Protein AF-A0A6A6V652-F1 (afdb_monomer)

InterPro domains:
  IPR001878 Zinc finger, CCHC-type [PS50158] (105-119)
  IPR036875 Zinc finger, CCHC-type superfamily [SSF57756] (96-118)

Structure (mmCIF, N/CA/C/O backbone):
data_AF-A0A6A6V652-F1
#
_entry.id   AF-A0A6A6V652-F1
#
loop_
_atom_site.group_PDB
_atom_site.id
_atom_site.type_symbol
_atom_site.label_atom_id
_atom_site.label_alt_id
_atom_site.label_comp_id
_atom_site.label_asym_id
_atom_site.label_entity_id
_atom_site.label_seq_id
_atom_site.pdbx_PDB_ins_code
_atom_site.Cartn_x
_atom_site.Cartn_y
_atom_site.Cartn_z
_atom_site.occupancy
_atom_site.B_iso_or_equiv
_atom_site.auth_seq_id
_atom_site.auth_comp_id
_atom_site.auth_asym_id
_atom_site.auth_atom_id
_atom_site.pdbx_PDB_model_num
ATOM 1 N N . THR A 1 1 ? 14.361 -13.618 -32.202 1.00 55.81 1 THR A N 1
ATOM 2 C CA . THR A 1 1 ? 14.484 -12.220 -31.719 1.00 55.81 1 THR A CA 1
ATOM 3 C C . THR A 1 1 ? 14.375 -11.252 -32.881 1.00 55.81 1 THR A C 1
AT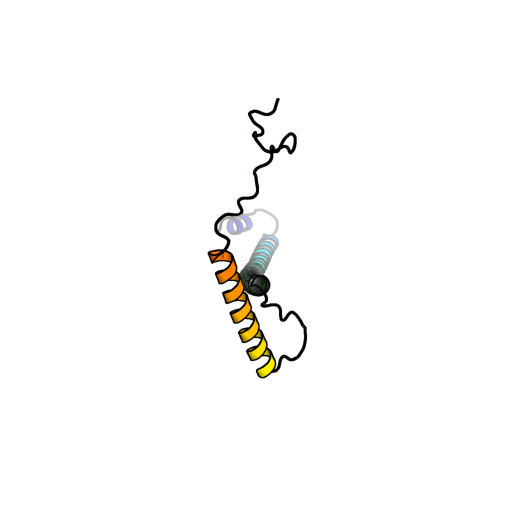OM 5 O O . THR A 1 1 ? 15.372 -10.917 -33.502 1.00 55.81 1 THR A O 1
ATOM 8 N N . LEU A 1 2 ? 13.164 -10.783 -33.185 1.00 71.94 2 LEU A N 1
ATOM 9 C CA . LEU A 1 2 ? 12.882 -10.045 -34.425 1.00 71.94 2 LEU A CA 1
ATOM 10 C C . LEU A 1 2 ? 13.577 -8.674 -34.527 1.00 71.94 2 LEU A C 1
ATOM 12 O O . LEU A 1 2 ? 13.795 -8.196 -35.635 1.00 71.94 2 LEU A O 1
ATOM 16 N N . LEU A 1 3 ? 13.940 -8.050 -33.401 1.00 74.19 3 LEU A N 1
ATOM 17 C CA . LEU A 1 3 ? 14.527 -6.706 -33.385 1.00 74.19 3 LEU A CA 1
ATOM 18 C C . LEU A 1 3 ? 16.030 -6.709 -33.710 1.00 74.19 3 LEU A C 1
ATOM 20 O O . LEU A 1 3 ? 16.471 -5.977 -34.589 1.00 74.19 3 LEU A O 1
ATOM 24 N N . ARG A 1 4 ? 16.812 -7.576 -33.048 1.00 70.88 4 ARG A N 1
ATOM 25 C CA . ARG A 1 4 ? 18.273 -7.675 -33.245 1.00 70.88 4 ARG A CA 1
ATOM 26 C C . ARG A 1 4 ? 18.632 -8.079 -34.677 1.00 70.88 4 ARG A C 1
ATOM 28 O O . ARG A 1 4 ? 19.550 -7.510 -35.260 1.00 70.88 4 ARG A O 1
ATOM 35 N N . ASP A 1 5 ? 17.867 -8.999 -35.261 1.00 75.00 5 ASP A N 1
ATOM 36 C CA . ASP A 1 5 ? 18.076 -9.442 -36.643 1.00 75.00 5 ASP A CA 1
ATOM 37 C C . ASP A 1 5 ? 17.710 -8.349 -37.657 1.00 75.00 5 ASP A C 1
ATOM 39 O O . ASP A 1 5 ? 18.343 -8.237 -38.703 1.00 75.00 5 ASP A O 1
ATOM 43 N N . ARG A 1 6 ? 16.720 -7.504 -37.338 1.00 73.50 6 ARG A N 1
ATOM 44 C CA . ARG A 1 6 ? 16.298 -6.372 -38.174 1.00 73.50 6 ARG A CA 1
ATOM 45 C C . ARG A 1 6 ? 17.297 -5.212 -38.109 1.00 73.50 6 ARG A C 1
ATOM 47 O O . ARG A 1 6 ? 17.578 -4.614 -39.138 1.00 73.50 6 ARG A O 1
ATOM 54 N N . ILE A 1 7 ? 17.894 -4.973 -36.938 1.00 73.38 7 ILE A N 1
ATOM 55 C CA . ILE A 1 7 ? 18.989 -4.009 -36.744 1.00 73.38 7 ILE A CA 1
ATOM 56 C C . ILE A 1 7 ? 20.239 -4.449 -37.519 1.00 73.38 7 ILE A C 1
ATOM 58 O O . ILE A 1 7 ? 20.846 -3.642 -38.211 1.00 73.38 7 ILE A O 1
ATOM 62 N N . ARG A 1 8 ? 20.595 -5.740 -37.478 1.00 72.00 8 ARG A N 1
ATOM 63 C CA . ARG A 1 8 ? 21.762 -6.273 -38.206 1.00 72.00 8 ARG A CA 1
ATOM 64 C C . ARG A 1 8 ? 21.608 -6.216 -39.730 1.00 72.00 8 ARG A C 1
ATOM 66 O O . ARG A 1 8 ? 22.601 -6.079 -40.430 1.00 72.00 8 ARG A O 1
ATOM 73 N N . LYS A 1 9 ? 20.378 -6.340 -40.237 1.00 76.50 9 LYS A N 1
ATOM 74 C CA . LYS A 1 9 ? 20.055 -6.277 -41.674 1.00 76.50 9 LYS A CA 1
ATOM 75 C C . LYS A 1 9 ? 19.835 -4.848 -42.189 1.00 76.50 9 LYS A C 1
ATOM 77 O O . LYS A 1 9 ? 19.518 -4.683 -43.366 1.00 76.50 9 LYS A O 1
ATOM 82 N N . HIS A 1 10 ? 19.964 -3.829 -41.338 1.00 73.88 10 HIS A N 1
ATOM 83 C CA . HIS A 1 10 ? 19.838 -2.438 -41.758 1.00 73.88 10 HIS A CA 1
ATOM 84 C C . HIS A 1 10 ? 20.980 -2.075 -42.719 1.00 73.88 10 HIS A C 1
ATOM 86 O O . HIS A 1 10 ? 22.153 -2.159 -42.374 1.00 73.88 10 HIS A O 1
ATOM 92 N N . GLN A 1 11 ? 20.620 -1.645 -43.926 1.00 69.12 11 GLN A N 1
ATOM 93 C CA . GLN A 1 11 ? 21.537 -1.060 -44.907 1.00 69.12 11 GLN A CA 1
ATOM 94 C C . GLN A 1 11 ? 21.649 0.447 -44.601 1.00 69.12 11 GLN A C 1
ATOM 96 O O . GLN A 1 11 ? 20.667 1.168 -44.768 1.00 69.12 11 GLN A O 1
ATOM 101 N N . GLY A 1 12 ? 22.765 0.900 -44.020 1.00 69.62 12 GLY A N 1
ATOM 102 C CA . GLY A 1 12 ? 22.944 2.252 -43.465 1.00 69.62 12 GLY A CA 1
ATOM 103 C C . GLY A 1 12 ? 24.125 2.325 -42.487 1.00 69.62 12 GLY A C 1
ATOM 104 O O . GLY A 1 12 ? 24.946 1.410 -42.465 1.00 69.62 12 GLY A O 1
ATOM 105 N N . SER A 1 13 ? 24.232 3.398 -41.692 1.00 66.44 13 SER A N 1
ATOM 106 C CA . SER A 1 13 ? 25.280 3.562 -40.665 1.00 66.44 13 SER A CA 1
ATOM 107 C C . SER A 1 13 ? 25.403 2.343 -39.734 1.00 66.44 13 SER A C 1
ATOM 109 O O . SER A 1 13 ? 24.467 1.559 -39.584 1.00 66.44 13 SER A O 1
ATOM 111 N N . SER A 1 14 ? 26.583 2.170 -39.117 1.00 68.00 14 SER A N 1
ATOM 112 C CA . SER A 1 14 ? 26.894 0.992 -38.291 1.00 68.00 14 SER A CA 1
ATOM 113 C C . SER A 1 14 ? 25.782 0.703 -37.265 1.00 68.00 14 SER A C 1
ATOM 115 O O . SER A 1 14 ? 25.423 1.603 -36.508 1.00 68.00 14 SER A O 1
ATOM 117 N N . PRO A 1 15 ? 25.257 -0.535 -37.178 1.00 69.31 15 PRO A N 1
ATOM 118 C CA . PRO A 1 15 ? 24.161 -0.894 -36.271 1.00 69.31 15 PRO A CA 1
ATOM 119 C C . PRO A 1 15 ? 24.552 -0.912 -34.782 1.00 69.31 15 PRO A C 1
ATOM 121 O O . PRO A 1 15 ? 23.692 -1.084 -33.915 1.00 69.31 15 PRO A O 1
ATOM 124 N N . SER A 1 16 ? 25.840 -0.747 -34.472 1.00 72.50 16 SER A N 1
ATOM 125 C CA . SER A 1 16 ? 26.402 -0.856 -33.120 1.00 72.50 16 SER A CA 1
ATOM 126 C C . SER A 1 16 ? 25.735 0.054 -32.070 1.00 72.50 16 SER A C 1
ATOM 128 O O . SER A 1 16 ? 25.391 -0.461 -31.004 1.00 72.50 16 SER A O 1
ATOM 130 N N . PRO A 1 17 ? 25.456 1.348 -32.345 1.00 80.00 17 PRO A N 1
ATOM 131 C CA . PRO A 1 17 ? 24.838 2.248 -31.367 1.00 80.00 17 PRO A CA 1
ATOM 132 C C . PRO A 1 17 ? 23.425 1.812 -30.958 1.00 80.00 17 PRO A C 1
ATOM 134 O O . PRO A 1 17 ? 23.052 1.898 -29.792 1.00 80.00 17 PRO A O 1
ATOM 137 N N . ILE A 1 18 ? 22.636 1.275 -31.896 1.00 78.19 18 ILE A N 1
ATOM 138 C CA . ILE A 1 18 ? 21.264 0.825 -31.617 1.00 78.19 18 ILE A CA 1
ATOM 139 C C . ILE A 1 18 ? 21.281 -0.446 -30.759 1.00 78.19 18 ILE A C 1
ATOM 141 O O . ILE A 1 18 ? 20.473 -0.594 -29.843 1.00 78.19 18 ILE A O 1
ATOM 145 N N . ILE A 1 19 ? 22.207 -1.369 -31.034 1.00 81.81 19 ILE A N 1
ATOM 146 C CA . ILE A 1 19 ? 22.361 -2.596 -30.239 1.00 81.81 19 ILE A CA 1
ATOM 147 C C . ILE A 1 19 ? 22.746 -2.252 -28.799 1.00 81.81 19 ILE A C 1
ATOM 149 O O . ILE A 1 19 ? 22.183 -2.828 -27.868 1.00 81.81 19 ILE A O 1
ATOM 153 N N . GLU A 1 20 ? 23.661 -1.301 -28.618 1.00 86.31 20 GLU A N 1
ATOM 154 C CA . GLU A 1 20 ? 24.073 -0.839 -27.296 1.00 86.31 20 GLU A CA 1
ATOM 155 C C . GLU A 1 20 ? 22.906 -0.214 -26.525 1.00 86.31 20 GLU A C 1
ATOM 157 O O . GLU A 1 20 ? 22.670 -0.587 -25.376 1.00 86.31 20 GLU A O 1
ATOM 162 N N . MET A 1 21 ? 22.109 0.647 -27.165 1.00 87.44 21 MET A N 1
ATOM 163 C CA . MET A 1 21 ? 20.913 1.221 -26.541 1.00 87.44 21 MET A CA 1
ATOM 164 C C . MET A 1 21 ? 19.908 0.148 -26.106 1.00 87.44 21 MET A C 1
ATOM 166 O O . MET A 1 21 ? 19.381 0.205 -24.997 1.00 87.44 21 MET A O 1
ATOM 170 N N . VAL A 1 22 ? 19.654 -0.864 -26.943 1.00 87.44 22 VAL A N 1
ATOM 171 C CA . VAL A 1 22 ? 18.758 -1.982 -26.589 1.00 87.44 22 VAL A CA 1
ATOM 172 C C . VAL A 1 22 ? 19.303 -2.771 -25.397 1.00 87.44 22 VAL A C 1
ATOM 174 O O . VAL A 1 22 ? 18.540 -3.210 -24.537 1.00 87.44 22 VAL A O 1
ATOM 177 N N . GLU A 1 23 ? 20.618 -2.946 -25.321 1.00 89.00 23 GLU A N 1
ATOM 178 C CA . GLU A 1 23 ? 21.267 -3.649 -24.219 1.00 89.00 23 GLU A CA 1
ATOM 179 C C . GLU A 1 23 ? 21.236 -2.841 -22.913 1.00 89.00 23 GLU A C 1
ATOM 181 O O . GLU A 1 23 ? 20.986 -3.399 -21.843 1.00 89.00 23 GLU A O 1
ATOM 186 N N . GLN A 1 24 ? 21.423 -1.523 -22.990 1.00 91.81 24 GLN A N 1
ATOM 187 C CA . GLN A 1 24 ? 21.248 -0.612 -21.858 1.00 91.81 24 GLN A CA 1
ATOM 188 C C . GLN A 1 24 ? 19.799 -0.622 -21.357 1.00 91.81 24 GLN A C 1
ATOM 190 O O . GLN A 1 24 ? 19.574 -0.716 -20.151 1.00 91.81 24 GLN A O 1
ATOM 195 N N . LEU A 1 25 ? 18.819 -0.617 -22.268 1.00 94.38 25 LEU A N 1
ATOM 196 C CA . LEU A 1 25 ? 17.404 -0.755 -21.920 1.00 94.38 25 LEU A CA 1
ATOM 197 C C . LEU A 1 25 ? 17.126 -2.082 -21.215 1.00 94.38 25 LEU A C 1
ATOM 199 O O . LEU A 1 25 ? 16.476 -2.073 -20.175 1.00 94.38 25 LEU A O 1
ATOM 203 N N . ARG A 1 26 ? 17.664 -3.202 -21.717 1.00 95.06 26 ARG A N 1
ATOM 204 C CA . ARG A 1 26 ? 17.535 -4.516 -21.064 1.00 95.06 26 ARG A CA 1
ATOM 205 C C . ARG A 1 26 ? 18.029 -4.462 -19.616 1.00 95.06 26 ARG A C 1
ATOM 207 O O . ARG A 1 26 ? 17.292 -4.830 -18.703 1.00 95.06 26 ARG A O 1
ATOM 214 N N . LYS A 1 27 ? 19.239 -3.943 -19.395 1.00 96.31 27 LYS A N 1
ATOM 215 C CA . LYS A 1 27 ? 19.821 -3.799 -18.049 1.00 96.31 27 LYS A CA 1
ATOM 216 C C . LYS A 1 27 ? 18.977 -2.888 -17.155 1.00 96.31 27 LYS A C 1
ATOM 218 O O . LYS A 1 27 ? 18.715 -3.229 -16.005 1.00 96.31 27 LYS A O 1
ATOM 223 N N . GLY A 1 28 ? 18.505 -1.761 -17.689 1.00 96.88 28 GLY A N 1
ATOM 224 C CA . GLY A 1 28 ? 17.610 -0.850 -16.976 1.00 96.88 28 GLY A CA 1
ATOM 225 C C . GLY A 1 28 ? 16.307 -1.533 -16.556 1.00 96.88 28 GLY A C 1
ATOM 226 O O . GLY A 1 28 ? 15.902 -1.429 -15.400 1.00 96.88 28 GLY A O 1
ATOM 227 N N . THR A 1 29 ? 15.687 -2.301 -17.456 1.00 97.25 29 THR A N 1
ATOM 228 C CA . THR A 1 29 ? 14.463 -3.052 -17.147 1.00 97.25 29 THR A CA 1
ATOM 229 C C . THR A 1 29 ? 14.682 -4.144 -16.106 1.00 97.25 29 THR A C 1
ATOM 231 O O . THR A 1 29 ? 13.809 -4.345 -15.270 1.00 97.25 29 THR A O 1
ATOM 234 N N . GLU A 1 30 ? 15.840 -4.806 -16.091 1.00 97.19 30 GLU A N 1
ATOM 235 C CA . GLU A 1 30 ? 16.173 -5.809 -15.069 1.00 97.19 30 GLU A CA 1
ATOM 236 C C . GLU A 1 30 ? 16.273 -5.189 -13.674 1.00 97.19 30 GLU A C 1
ATOM 238 O O . GLU A 1 30 ? 15.702 -5.718 -12.719 1.00 97.19 30 GLU A O 1
ATOM 243 N N . ILE A 1 31 ? 16.924 -4.029 -13.561 1.00 97.38 31 ILE A N 1
ATOM 244 C CA . ILE A 1 31 ? 17.026 -3.284 -12.299 1.00 97.38 31 ILE A CA 1
ATOM 245 C C . ILE A 1 31 ? 15.639 -2.840 -11.820 1.00 97.38 31 ILE A C 1
ATOM 247 O O . ILE A 1 31 ? 15.315 -3.000 -10.642 1.00 97.38 31 ILE A O 1
ATOM 251 N N . ILE A 1 32 ? 14.808 -2.316 -12.727 1.00 98.25 32 ILE A N 1
ATOM 252 C CA . ILE A 1 32 ? 13.436 -1.891 -12.411 1.00 98.25 32 ILE A CA 1
ATOM 253 C C . ILE A 1 32 ? 12.582 -3.085 -11.983 1.00 98.25 32 ILE A C 1
ATOM 255 O O . ILE A 1 32 ? 11.815 -2.981 -11.032 1.00 98.25 32 ILE A O 1
ATOM 259 N N . LEU A 1 33 ? 12.710 -4.233 -12.648 1.00 98.19 33 LEU A N 1
ATOM 260 C CA . LEU A 1 33 ? 11.953 -5.422 -12.275 1.00 98.19 33 LEU A CA 1
ATOM 261 C C . LEU A 1 33 ? 12.346 -5.890 -10.871 1.00 98.19 33 LEU A C 1
ATOM 263 O O . LEU A 1 33 ? 11.476 -6.161 -10.046 1.00 98.19 33 LEU A O 1
ATOM 267 N N . HIS A 1 34 ? 13.646 -5.921 -10.569 1.00 97.88 34 HIS A N 1
ATOM 268 C CA . HIS A 1 34 ? 14.121 -6.279 -9.238 1.00 97.88 34 HIS A CA 1
ATOM 269 C C . HIS A 1 34 ? 13.596 -5.309 -8.171 1.00 97.88 34 HIS A C 1
ATOM 271 O O . HIS A 1 34 ? 13.015 -5.747 -7.176 1.00 97.88 34 HIS A O 1
ATOM 277 N N . SER A 1 35 ? 13.704 -3.997 -8.391 1.00 97.81 35 SER A N 1
ATOM 278 C CA . SER A 1 35 ? 13.174 -3.012 -7.443 1.00 97.81 35 SER A CA 1
ATOM 279 C C . SER A 1 35 ? 11.658 -3.142 -7.274 1.00 97.81 35 SER A C 1
ATOM 281 O O . SER A 1 35 ? 11.172 -3.117 -6.144 1.00 97.81 35 SER A O 1
ATOM 283 N N . GLN A 1 36 ? 10.917 -3.398 -8.354 1.00 98.44 36 GLN A N 1
ATOM 284 C CA . GLN A 1 36 ? 9.474 -3.619 -8.308 1.00 98.44 36 GLN A CA 1
ATOM 285 C C . GLN A 1 36 ? 9.107 -4.848 -7.469 1.00 98.44 36 GLN A C 1
ATOM 287 O O . GLN A 1 36 ? 8.158 -4.786 -6.688 1.00 98.44 36 GLN A O 1
ATOM 29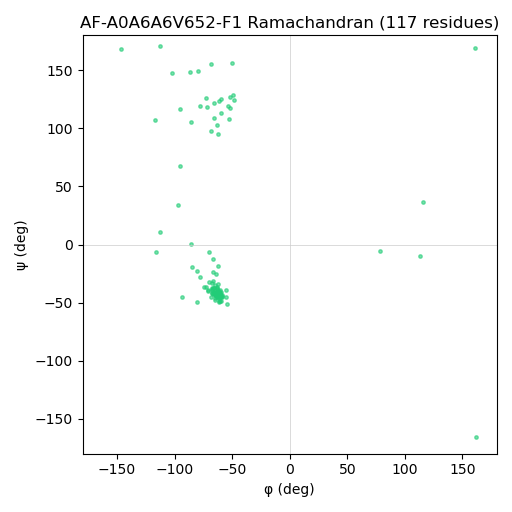2 N N . THR A 1 37 ? 9.864 -5.946 -7.571 1.00 98.12 37 THR A N 1
ATOM 293 C CA . THR A 1 37 ? 9.626 -7.136 -6.733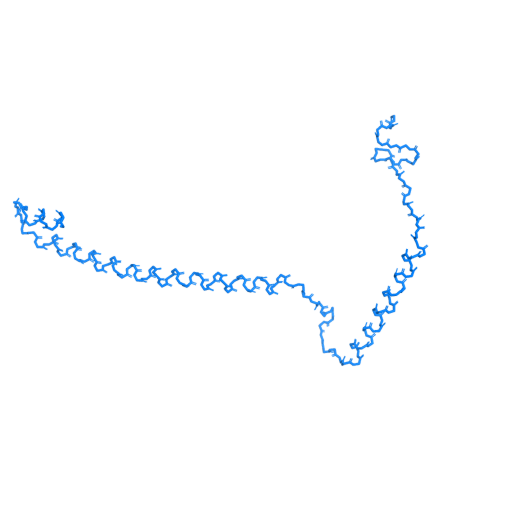 1.00 98.12 37 THR A CA 1
ATOM 294 C C . THR A 1 37 ? 9.841 -6.848 -5.247 1.00 98.12 37 THR A C 1
ATOM 296 O O . THR A 1 37 ? 9.012 -7.233 -4.420 1.00 98.12 37 THR A O 1
ATOM 299 N N . LEU A 1 38 ? 10.900 -6.107 -4.900 1.00 98.50 38 LEU A N 1
ATOM 300 C CA . LEU A 1 38 ? 11.177 -5.706 -3.519 1.00 98.50 38 LEU A CA 1
ATOM 301 C C . LEU A 1 38 ? 10.100 -4.759 -2.977 1.00 98.50 38 LEU A C 1
ATOM 303 O O . LEU A 1 38 ? 9.650 -4.909 -1.839 1.00 98.50 38 LEU A O 1
ATOM 307 N N . LEU A 1 39 ? 9.658 -3.800 -3.793 1.00 98.62 39 LEU A N 1
ATOM 308 C CA . LEU A 1 39 ? 8.589 -2.873 -3.432 1.00 98.62 39 LEU A CA 1
ATOM 309 C C . LEU A 1 39 ? 7.269 -3.610 -3.208 1.00 98.62 39 LEU A C 1
ATOM 311 O O . LEU A 1 39 ? 6.622 -3.370 -2.191 1.00 98.62 39 LEU A O 1
ATOM 315 N N . ALA A 1 40 ? 6.900 -4.543 -4.087 1.00 98.44 40 ALA A N 1
ATOM 316 C 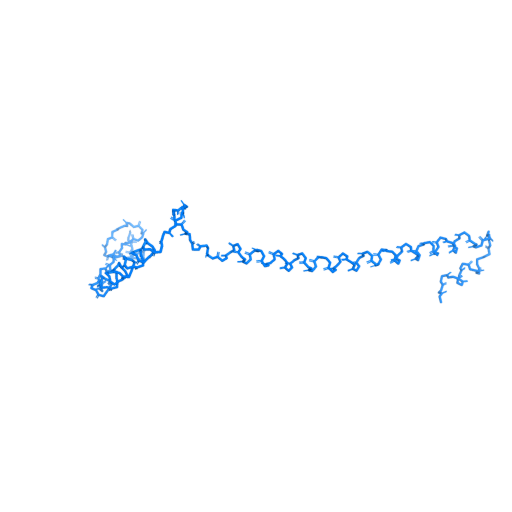CA . ALA A 1 40 ? 5.691 -5.347 -3.930 1.00 98.44 40 ALA A CA 1
ATOM 317 C C . ALA A 1 40 ? 5.705 -6.143 -2.613 1.00 98.44 40 ALA A C 1
ATOM 319 O O . ALA A 1 40 ? 4.732 -6.107 -1.860 1.00 98.44 40 ALA A O 1
ATOM 320 N N . ALA A 1 41 ? 6.828 -6.788 -2.281 1.00 98.31 41 ALA A N 1
ATOM 321 C CA . ALA A 1 41 ? 6.979 -7.498 -1.010 1.00 98.31 41 ALA A CA 1
ATOM 322 C C . ALA A 1 41 ? 6.835 -6.557 0.201 1.00 98.31 41 ALA A C 1
ATOM 324 O O . ALA A 1 41 ? 6.162 -6.888 1.181 1.00 98.31 41 ALA A O 1
ATOM 325 N N . ARG A 1 42 ? 7.420 -5.356 0.125 1.00 98.44 42 ARG A N 1
ATOM 326 C CA . ARG A 1 42 ? 7.336 -4.353 1.194 1.00 98.44 42 ARG A CA 1
ATOM 327 C C . ARG A 1 42 ? 5.924 -3.793 1.361 1.00 98.44 42 ARG A C 1
ATOM 329 O O . ARG A 1 42 ? 5.504 -3.582 2.495 1.00 98.44 42 ARG A O 1
ATOM 336 N N . VAL A 1 43 ? 5.186 -3.582 0.271 1.00 98.69 43 VAL A N 1
ATOM 337 C CA . VAL A 1 43 ? 3.780 -3.146 0.314 1.00 98.69 43 VAL A CA 1
ATOM 338 C C . VAL A 1 43 ? 2.935 -4.168 1.070 1.00 98.69 43 VAL A C 1
ATOM 340 O O . VAL A 1 43 ? 2.267 -3.791 2.029 1.00 98.69 43 VAL A O 1
ATOM 343 N N . VAL A 1 44 ? 3.057 -5.459 0.746 1.00 98.44 44 VAL A N 1
ATOM 344 C CA . VAL A 1 44 ? 2.329 -6.532 1.451 1.00 98.44 44 VAL A CA 1
ATOM 345 C C . VAL A 1 44 ? 2.655 -6.545 2.950 1.00 98.44 44 VAL A C 1
ATOM 347 O O . VAL A 1 44 ? 1.755 -6.635 3.788 1.00 98.44 44 VAL A O 1
ATOM 350 N N . GLN A 1 45 ? 3.933 -6.405 3.319 1.00 98.38 45 GLN A N 1
ATOM 351 C CA . GLN A 1 45 ? 4.339 -6.335 4.729 1.00 98.38 45 GLN A CA 1
ATOM 352 C C . GLN A 1 45 ? 3.766 -5.108 5.454 1.00 98.38 45 GLN A C 1
ATOM 354 O O . GLN A 1 45 ? 3.327 -5.214 6.606 1.00 98.38 45 GLN A O 1
ATOM 359 N N . LEU A 1 46 ? 3.767 -3.944 4.801 1.00 98.62 46 LEU A N 1
ATOM 360 C CA . LEU A 1 46 ? 3.236 -2.703 5.364 1.00 98.62 46 LEU A CA 1
ATOM 361 C C . LEU A 1 46 ? 1.720 -2.767 5.536 1.00 98.62 46 LEU A C 1
ATOM 363 O O . LEU A 1 46 ? 1.215 -2.365 6.581 1.00 98.62 46 LEU A O 1
ATOM 367 N N . GLU A 1 47 ? 0.995 -3.313 4.563 1.00 98.50 47 GLU A N 1
ATOM 368 C CA . GLU A 1 47 ? -0.451 -3.524 4.649 1.00 98.50 47 GLU A CA 1
ATOM 369 C C . GLU A 1 47 ? -0.814 -4.469 5.795 1.00 98.50 47 GLU A C 1
ATOM 371 O O . GLU A 1 47 ? -1.684 -4.145 6.607 1.00 98.50 47 GLU A O 1
ATOM 376 N N . ALA A 1 48 ? -0.103 -5.593 5.931 1.00 98.00 48 ALA A N 1
ATOM 377 C CA . ALA A 1 48 ? -0.303 -6.527 7.036 1.00 98.00 48 ALA A CA 1
ATOM 378 C C . ALA A 1 48 ? -0.047 -5.861 8.400 1.00 98.00 48 ALA A C 1
ATOM 380 O O . ALA A 1 48 ? -0.850 -5.996 9.328 1.00 98.00 48 ALA A O 1
ATOM 381 N N . SER A 1 49 ? 1.032 -5.081 8.507 1.00 97.62 49 SER A N 1
ATOM 382 C CA . SER A 1 49 ? 1.382 -4.346 9.729 1.00 97.62 49 SER A CA 1
ATOM 383 C C . SER A 1 49 ? 0.350 -3.267 10.067 1.00 97.62 49 SER A C 1
ATOM 385 O O . SER A 1 49 ? -0.072 -3.151 11.219 1.00 97.62 49 SER A O 1
ATOM 387 N N . ASN A 1 50 ? -0.118 -2.514 9.068 1.00 98.06 50 ASN A N 1
ATOM 388 C CA . ASN A 1 50 ? -1.156 -1.498 9.233 1.00 98.06 50 ASN A CA 1
ATOM 389 C C . ASN A 1 50 ? -2.494 -2.109 9.631 1.00 98.06 50 ASN A C 1
ATOM 391 O O . ASN A 1 50 ? -3.181 -1.558 10.494 1.00 98.06 50 ASN A O 1
ATOM 395 N N . LYS A 1 51 ? -2.860 -3.254 9.052 1.00 97.56 51 LYS A N 1
ATOM 396 C CA . LYS A 1 51 ? -4.063 -3.990 9.436 1.00 97.56 51 LYS A CA 1
ATOM 397 C C . LYS A 1 51 ? -3.977 -4.429 10.895 1.00 97.56 51 LYS A C 1
ATOM 399 O O . LYS A 1 51 ? -4.875 -4.112 11.670 1.00 97.56 51 LYS A O 1
ATOM 404 N N . ALA A 1 52 ? -2.868 -5.046 11.301 1.00 96.44 52 ALA A N 1
ATOM 405 C CA . ALA A 1 52 ? -2.654 -5.458 12.686 1.00 96.44 52 ALA A CA 1
ATOM 406 C C . ALA A 1 52 ? -2.681 -4.267 13.663 1.00 96.44 52 ALA A C 1
ATOM 408 O O . ALA A 1 52 ? -3.291 -4.346 14.731 1.00 96.44 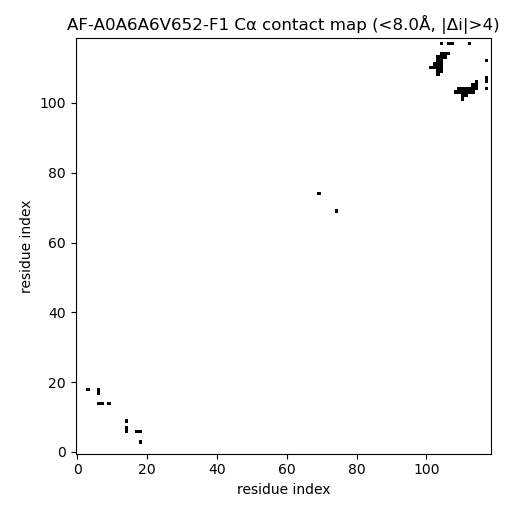52 ALA A O 1
ATOM 409 N N . ALA A 1 53 ? -2.060 -3.139 13.309 1.00 96.06 53 ALA A N 1
ATOM 410 C CA . ALA A 1 53 ? -2.097 -1.919 14.116 1.00 96.06 53 ALA A CA 1
ATOM 411 C C . ALA A 1 53 ? -3.515 -1.329 14.209 1.00 96.06 53 ALA A C 1
ATOM 413 O O . ALA A 1 53 ? -3.955 -0.926 15.288 1.00 96.06 53 ALA A O 1
ATOM 414 N N . SER A 1 54 ? -4.251 -1.328 13.099 1.00 94.56 54 SER A N 1
ATOM 415 C CA . SER A 1 54 ? -5.638 -0.862 13.033 1.00 94.56 54 SER A CA 1
ATOM 416 C C . SER A 1 54 ? -6.562 -1.731 13.878 1.00 94.56 54 SER A C 1
ATOM 418 O O . SER A 1 54 ? -7.351 -1.195 14.649 1.00 94.56 54 SER A O 1
ATOM 420 N N . GLU A 1 55 ? -6.414 -3.056 13.819 1.00 93.62 55 GLU A N 1
ATOM 421 C CA . GLU A 1 55 ? -7.135 -3.998 14.680 1.00 93.62 55 GLU A CA 1
ATOM 422 C C . GLU A 1 55 ? -6.812 -3.772 16.161 1.00 93.62 55 GLU A C 1
ATOM 424 O O . GLU A 1 55 ? -7.710 -3.734 16.999 1.00 93.62 55 GLU A O 1
ATOM 429 N N . ARG A 1 56 ? -5.539 -3.557 16.516 1.00 87.31 56 ARG A N 1
ATOM 430 C CA . ARG A 1 56 ? -5.153 -3.206 17.896 1.00 87.31 56 ARG A CA 1
ATOM 431 C C . ARG A 1 56 ? -5.801 -1.901 18.356 1.00 87.31 56 ARG A C 1
ATOM 433 O O . ARG A 1 56 ? -6.205 -1.803 19.511 1.00 87.31 56 ARG A O 1
ATOM 440 N N . LYS A 1 57 ? -5.904 -0.908 17.470 1.00 86.25 57 LYS A N 1
ATOM 441 C CA . LYS A 1 57 ? -6.533 0.386 17.762 1.00 86.25 57 LYS A CA 1
ATOM 442 C C . LYS A 1 57 ? -8.058 0.286 17.857 1.00 86.25 57 LYS A C 1
ATOM 444 O O . LYS A 1 57 ? -8.641 1.002 18.669 1.00 86.25 57 LYS A O 1
ATOM 449 N N . SER A 1 58 ? -8.689 -0.557 17.038 1.00 83.94 58 SER A N 1
ATOM 450 C CA . SER A 1 58 ? -10.146 -0.737 17.001 1.00 83.94 58 SER A CA 1
ATOM 451 C C . SER A 1 58 ? -10.665 -1.602 18.147 1.00 83.94 58 SER A C 1
ATOM 453 O O . SER A 1 58 ? -11.802 -1.414 18.584 1.00 83.94 58 SER A O 1
ATOM 455 N N . ARG A 1 59 ? -9.840 -2.519 18.673 1.00 82.38 59 ARG A N 1
ATOM 456 C CA . ARG A 1 59 ? -10.158 -3.268 19.893 1.00 82.38 59 ARG A CA 1
ATOM 457 C C . ARG A 1 59 ? -10.542 -2.288 20.995 1.00 82.38 59 ARG A C 1
ATOM 459 O O . ARG A 1 59 ? -9.806 -1.349 21.303 1.00 82.38 59 ARG A O 1
ATOM 466 N N . LYS A 1 60 ? -11.718 -2.522 21.587 1.00 74.75 60 LYS A N 1
ATOM 467 C CA . LYS A 1 60 ? -12.272 -1.702 22.665 1.00 74.75 60 LYS A CA 1
ATOM 468 C C . LYS A 1 60 ? -11.225 -1.591 23.768 1.00 74.75 60 LYS A C 1
ATOM 470 O O . LYS A 1 60 ? -10.963 -2.557 24.481 1.00 74.75 60 LYS A O 1
ATOM 475 N N . LYS A 1 61 ? -10.621 -0.410 23.905 1.00 68.56 61 LYS A N 1
ATOM 476 C CA . LYS A 1 61 ? -9.766 -0.107 25.049 1.00 68.56 61 LYS A CA 1
ATOM 477 C C . LYS A 1 61 ? -10.656 -0.260 26.279 1.00 68.56 61 LYS A C 1
ATOM 479 O O . LYS A 1 61 ? -11.619 0.498 26.418 1.00 68.56 61 LYS A O 1
ATOM 484 N N . ARG A 1 62 ? -10.394 -1.255 27.138 1.00 62.47 62 ARG A N 1
ATOM 485 C CA . ARG A 1 62 ? -10.936 -1.246 28.504 1.00 62.47 62 ARG A CA 1
ATOM 486 C C . ARG A 1 62 ? -10.323 -0.006 29.136 1.0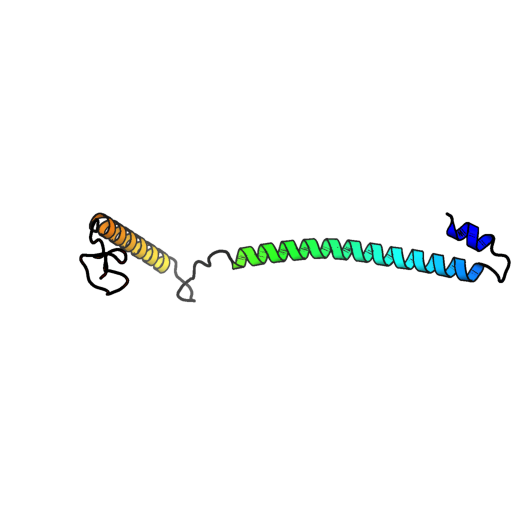0 62.47 62 ARG A C 1
ATOM 488 O O . ARG A 1 62 ? -9.143 0.024 29.459 1.00 62.47 62 ARG A O 1
ATOM 495 N N . ARG A 1 63 ? -11.089 1.080 29.086 1.00 58.16 63 ARG A N 1
ATOM 496 C CA . ARG A 1 63 ? -10.672 2.406 29.510 1.00 58.16 63 ARG A CA 1
ATOM 497 C C . ARG A 1 63 ? -10.460 2.282 31.013 1.00 58.16 63 ARG A C 1
ATOM 499 O O . ARG A 1 63 ? -11.439 2.109 31.732 1.00 58.16 63 ARG A O 1
ATOM 506 N N . ILE A 1 64 ? -9.210 2.319 31.468 1.00 61.41 64 ILE A N 1
ATOM 507 C CA . ILE A 1 64 ? -8.938 2.689 32.854 1.00 61.41 64 ILE A CA 1
ATOM 508 C C . ILE A 1 64 ? -9.449 4.130 32.925 1.00 61.41 64 ILE A C 1
ATOM 510 O O . ILE A 1 64 ? -8.905 5.014 32.263 1.00 61.41 64 ILE A O 1
ATOM 514 N N . GLN A 1 65 ? -10.626 4.325 33.524 1.00 57.88 65 GLN A N 1
ATOM 515 C CA . GLN A 1 65 ? -11.328 5.612 33.470 1.00 57.88 65 GLN A CA 1
ATOM 516 C C . GLN A 1 65 ? -10.524 6.715 34.163 1.00 57.88 65 GLN A C 1
ATOM 518 O O . GLN A 1 65 ? -10.614 7.869 33.751 1.00 57.88 65 GLN A O 1
ATOM 523 N N . ASN A 1 66 ? -9.674 6.320 35.110 1.00 57.34 66 ASN A N 1
ATOM 524 C CA . ASN A 1 66 ? -8.772 7.176 35.853 1.00 57.34 66 ASN A CA 1
ATOM 525 C C . ASN A 1 66 ? -7.346 6.731 35.514 1.00 57.34 66 ASN A C 1
ATOM 527 O O . ASN A 1 66 ? -6.936 5.644 35.902 1.00 57.34 66 ASN A O 1
ATOM 531 N N . GLY A 1 67 ? -6.606 7.509 34.723 1.00 56.25 67 GLY A N 1
ATOM 532 C CA . GLY A 1 67 ? -5.176 7.246 34.557 1.00 56.25 67 GLY A CA 1
ATOM 533 C C . GLY A 1 67 ? -4.486 7.323 35.922 1.00 56.25 67 GLY A C 1
ATOM 534 O O . GLY A 1 67 ? -4.652 8.321 36.617 1.00 56.25 67 GLY A O 1
ATOM 535 N N . GLY A 1 68 ? -3.769 6.265 36.301 1.00 67.81 68 GLY A N 1
ATOM 536 C CA . GLY A 1 68 ? -3.110 6.101 37.598 1.00 67.81 68 GLY A CA 1
ATOM 537 C C . GLY A 1 68 ? -2.785 4.628 37.864 1.00 67.81 68 GLY A C 1
ATOM 538 O O . GLY A 1 68 ? -3.248 3.750 37.128 1.00 67.81 68 GLY A O 1
ATOM 539 N N . ASP A 1 69 ? -1.991 4.367 38.897 1.00 68.50 69 ASP A N 1
ATOM 540 C CA . ASP A 1 69 ? -1.703 3.011 39.359 1.00 68.50 69 ASP A CA 1
ATOM 541 C C . ASP A 1 69 ? -2.904 2.522 40.176 1.00 68.50 69 ASP A C 1
ATOM 543 O O . ASP A 1 69 ? -3.279 3.148 41.162 1.00 68.50 69 ASP A O 1
ATOM 547 N N . LEU A 1 70 ? -3.544 1.436 39.738 1.00 76.75 70 LEU A N 1
ATOM 548 C CA . LEU A 1 70 ? -4.636 0.800 40.474 1.00 76.75 70 LEU A CA 1
ATOM 549 C C . LEU A 1 70 ? -4.044 -0.339 41.301 1.00 76.75 70 LEU A C 1
ATOM 551 O O . LEU A 1 70 ? -3.497 -1.293 40.735 1.00 76.75 70 LEU A O 1
ATOM 555 N N . SER A 1 71 ? -4.133 -0.253 42.625 1.00 80.06 71 SER A N 1
ATOM 556 C CA . SER A 1 71 ? -3.695 -1.344 43.491 1.00 80.06 71 SER A CA 1
ATOM 557 C C . SER A 1 71 ? -4.615 -2.561 43.333 1.00 80.06 71 SER A C 1
ATOM 559 O O . SER A 1 71 ? -5.781 -2.454 42.945 1.00 80.06 71 SER A O 1
ATOM 561 N N . LYS A 1 72 ? -4.095 -3.757 43.639 1.00 80.00 72 LYS A N 1
ATOM 562 C CA . LYS A 1 72 ? -4.863 -5.010 43.541 1.00 80.00 72 LYS A CA 1
ATOM 563 C C . LYS A 1 72 ? -6.157 -4.956 44.367 1.00 80.00 72 LYS A C 1
ATOM 565 O O . LYS A 1 72 ? -7.186 -5.432 43.904 1.00 80.00 72 LYS A O 1
ATOM 570 N N . GLN A 1 73 ? -6.097 -4.348 45.549 1.00 80.31 73 GLN A N 1
ATOM 571 C CA . GLN A 1 73 ? -7.235 -4.237 46.456 1.00 80.31 73 GLN A CA 1
ATOM 572 C C . GLN A 1 73 ? -8.321 -3.304 45.899 1.00 80.31 73 GLN A C 1
ATOM 574 O O . GLN A 1 73 ? -9.484 -3.687 45.842 1.00 80.31 73 GLN A O 1
ATOM 579 N N . GLU A 1 74 ? -7.941 -2.133 45.378 1.00 80.44 74 GLU A N 1
ATOM 580 C CA . GLU A 1 74 ? -8.883 -1.211 44.722 1.00 80.44 74 GLU A CA 1
ATOM 581 C C . GLU A 1 74 ? -9.530 -1.843 43.477 1.00 80.44 74 GLU A C 1
ATOM 583 O O . GLU A 1 74 ? -10.697 -1.594 43.174 1.00 80.44 74 GLU A O 1
ATOM 588 N N . ALA A 1 75 ? -8.791 -2.689 42.751 1.00 81.25 75 ALA A N 1
ATOM 589 C CA . ALA A 1 75 ? -9.333 -3.433 41.619 1.00 81.25 75 ALA A CA 1
ATOM 590 C C . ALA A 1 75 ? -10.379 -4.476 42.050 1.00 81.25 75 ALA A C 1
ATOM 592 O O . ALA A 1 75 ? -11.411 -4.606 41.391 1.00 81.25 75 ALA A O 1
ATOM 593 N N . GLU A 1 76 ? -10.128 -5.204 43.140 1.00 85.44 76 GLU A N 1
ATOM 594 C CA . GLU A 1 76 ? -11.067 -6.181 43.706 1.00 85.44 76 GLU A CA 1
ATOM 595 C C . GLU A 1 76 ? -12.343 -5.499 44.228 1.00 85.44 76 GLU A C 1
ATOM 597 O O . GLU A 1 76 ? -13.448 -5.965 43.944 1.00 85.44 76 GLU A O 1
ATOM 602 N N . GLU A 1 77 ? -12.218 -4.348 44.892 1.00 86.06 77 GLU A N 1
ATOM 603 C CA . GLU A 1 77 ? -13.358 -3.552 45.364 1.00 86.06 77 GLU A CA 1
ATOM 604 C C . GLU A 1 77 ? -14.225 -3.025 44.210 1.00 86.06 77 GLU A C 1
ATOM 606 O O . GLU A 1 77 ? -15.454 -3.095 44.274 1.00 86.06 77 GLU A O 1
ATOM 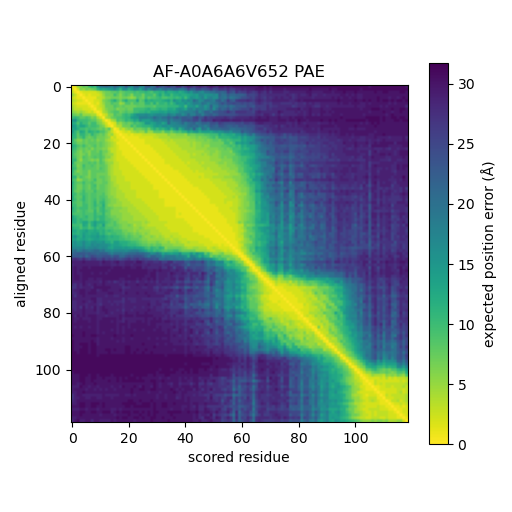611 N N . LEU A 1 78 ? -13.611 -2.551 43.121 1.00 84.38 78 LEU A N 1
ATOM 612 C CA . LEU A 1 78 ? -14.336 -2.117 41.920 1.00 84.38 78 LEU A CA 1
ATOM 613 C C . LEU A 1 78 ? -15.103 -3.262 41.250 1.00 84.38 78 LEU A C 1
ATOM 615 O O . LEU A 1 78 ? -16.205 -3.046 40.745 1.00 84.38 78 LEU A O 1
ATOM 619 N N . ILE A 1 79 ? -14.534 -4.471 41.225 1.00 84.56 79 ILE A N 1
ATOM 620 C CA . ILE A 1 79 ? -15.219 -5.657 40.691 1.00 84.56 79 ILE A CA 1
ATOM 621 C C . ILE A 1 79 ? -16.438 -5.981 41.559 1.00 84.56 79 ILE A C 1
ATOM 623 O O . ILE A 1 79 ? -17.537 -6.108 41.024 1.00 84.56 79 ILE A O 1
ATOM 627 N N . ALA A 1 80 ? -16.275 -6.003 42.885 1.00 86.25 80 ALA A N 1
ATOM 628 C CA . ALA A 1 80 ? -17.375 -6.261 43.812 1.00 86.25 80 ALA A CA 1
ATOM 629 C C . ALA A 1 80 ? -18.515 -5.233 43.676 1.00 86.25 80 ALA A C 1
ATOM 631 O O . ALA A 1 80 ? -19.688 -5.602 43.675 1.00 86.25 80 ALA A O 1
ATOM 632 N N . GLN A 1 81 ? -18.193 -3.946 43.503 1.00 81.12 81 GLN A N 1
ATOM 633 C CA . GLN A 1 81 ? -19.196 -2.900 43.267 1.00 81.12 81 GLN A CA 1
ATOM 634 C C . GLN A 1 81 ? -19.957 -3.109 41.951 1.00 81.12 81 GLN A C 1
ATOM 636 O O . GLN A 1 81 ? -21.180 -2.971 41.920 1.00 8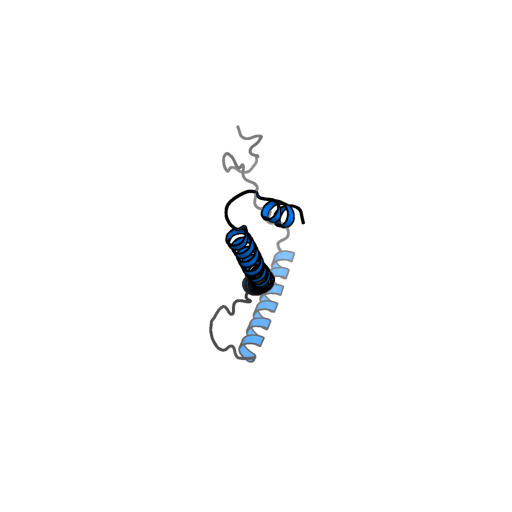1.12 81 GLN A O 1
ATOM 641 N N . LEU A 1 82 ? -19.257 -3.463 40.868 1.00 79.19 82 LEU A N 1
ATOM 642 C CA . LEU A 1 82 ? -19.879 -3.713 39.565 1.00 79.19 82 LEU A CA 1
ATOM 643 C C . LEU A 1 82 ? -20.795 -4.939 39.575 1.00 79.19 82 LEU A C 1
ATOM 645 O O . LEU A 1 82 ? -21.847 -4.900 38.935 1.00 79.19 82 LEU A O 1
ATOM 649 N N . ASP A 1 83 ? -20.422 -5.997 40.292 1.00 78.12 83 ASP A N 1
ATOM 650 C CA . ASP A 1 83 ? -21.245 -7.200 40.426 1.00 78.12 83 ASP A CA 1
ATOM 651 C C . ASP A 1 83 ? -22.544 -6.880 41.182 1.00 78.12 83 ASP A C 1
ATOM 653 O O . ASP A 1 83 ? -23.635 -7.172 40.689 1.00 78.12 83 ASP A O 1
ATOM 657 N N . VAL A 1 84 ? -22.453 -6.146 42.296 1.00 76.50 84 VAL A N 1
ATOM 658 C CA . VAL A 1 84 ? -23.623 -5.692 43.071 1.00 76.50 84 VAL A CA 1
ATOM 659 C C . VAL A 1 84 ? -24.529 -4.764 42.248 1.00 76.50 84 VAL A C 1
ATOM 661 O O . VAL A 1 84 ? -25.755 -4.896 42.276 1.00 76.50 84 VAL A O 1
ATOM 664 N N . GLU A 1 85 ? -23.964 -3.830 41.476 1.00 72.81 85 GLU A N 1
ATOM 665 C CA . GLU A 1 85 ? -24.741 -2.970 40.572 1.00 72.81 85 GLU A CA 1
ATOM 666 C C . GLU A 1 85 ? -25.391 -3.751 39.419 1.00 72.81 85 GLU A C 1
ATOM 668 O O . GLU A 1 85 ? -26.515 -3.434 39.007 1.00 72.81 85 GLU A O 1
ATOM 673 N N . GLY A 1 86 ? -24.698 -4.761 38.888 1.00 70.12 86 GLY A N 1
ATOM 674 C CA . GLY A 1 86 ? -25.201 -5.674 37.865 1.00 70.12 86 GLY A CA 1
ATOM 675 C C . GLY A 1 86 ? -26.414 -6.453 38.360 1.00 70.12 86 GLY A C 1
ATOM 676 O O . GLY A 1 86 ? -27.464 -6.431 37.713 1.00 70.12 86 GLY A O 1
ATOM 677 N N . GLU A 1 87 ? -26.314 -7.035 39.552 1.00 69.88 87 GLU A N 1
ATOM 678 C CA . GLU A 1 87 ? -27.405 -7.744 40.221 1.00 69.88 87 GLU A CA 1
ATOM 679 C C . GLU A 1 87 ? -28.581 -6.81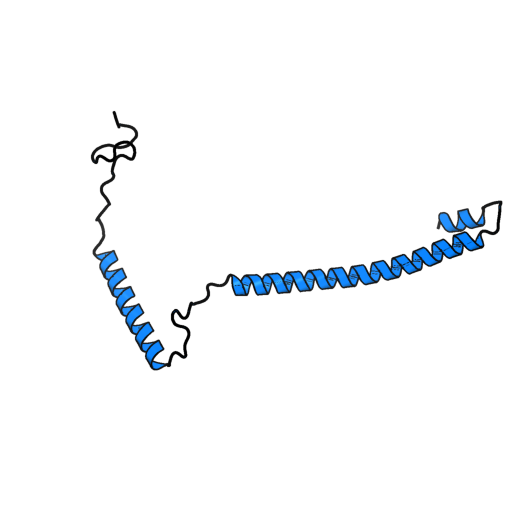5 40.548 1.00 69.88 87 GLU A C 1
ATOM 681 O O . GLU A 1 87 ? -29.740 -7.174 40.318 1.00 69.88 87 GLU A O 1
ATOM 686 N N . MET A 1 88 ? -28.321 -5.584 41.005 1.00 62.78 88 MET A N 1
ATOM 687 C CA . MET A 1 88 ? -29.369 -4.580 41.230 1.00 62.78 88 MET A CA 1
ATOM 688 C C . MET A 1 88 ? -30.075 -4.180 39.930 1.00 62.78 88 MET A C 1
ATOM 690 O O . MET A 1 88 ? -31.300 -4.028 39.910 1.00 62.78 88 MET A O 1
ATOM 694 N N . ARG A 1 89 ? -29.336 -4.018 38.825 1.00 62.94 89 ARG A N 1
ATOM 695 C CA . ARG A 1 89 ? -29.913 -3.733 37.502 1.00 62.94 89 ARG A CA 1
ATOM 696 C C . ARG A 1 89 ? -30.742 -4.891 36.981 1.00 62.94 89 ARG A C 1
ATOM 698 O O . ARG A 1 89 ? -31.820 -4.650 36.440 1.00 62.94 89 ARG A O 1
ATOM 705 N N . GLU A 1 90 ? -30.274 -6.119 37.148 1.00 62.22 90 GLU A N 1
ATOM 706 C CA . GLU A 1 90 ? -31.002 -7.308 36.722 1.00 62.22 90 GLU A CA 1
ATOM 707 C C . GLU A 1 90 ? -32.271 -7.512 37.561 1.00 62.22 90 GLU A C 1
ATOM 709 O O . GLU A 1 90 ? -33.351 -7.735 37.015 1.00 62.22 90 GLU A O 1
ATOM 714 N N . SER A 1 91 ? -32.186 -7.295 38.873 1.00 60.44 91 SER A N 1
ATOM 715 C CA . SER A 1 91 ? -33.332 -7.301 39.790 1.00 60.44 91 SER A CA 1
ATOM 716 C C . SER A 1 91 ? -34.352 -6.216 39.436 1.00 60.44 91 SER A C 1
ATOM 718 O O . SER A 1 91 ? -35.563 -6.463 39.414 1.00 60.44 91 SER A O 1
ATOM 720 N N . ARG A 1 92 ? -33.880 -5.015 39.079 1.00 59.59 92 ARG A N 1
ATOM 721 C CA . ARG A 1 92 ? -34.728 -3.910 38.615 1.00 59.59 92 ARG A CA 1
ATOM 722 C C . ARG A 1 92 ? -35.364 -4.202 37.258 1.00 59.59 92 ARG A C 1
ATOM 724 O O . ARG A 1 92 ? -36.522 -3.860 37.064 1.00 59.59 92 ARG A O 1
ATOM 731 N N . ALA A 1 93 ? -34.654 -4.860 36.344 1.00 58.28 93 ALA A N 1
ATOM 732 C CA . ALA A 1 93 ? -35.186 -5.279 35.048 1.00 58.28 93 ALA A CA 1
ATOM 733 C C . ALA A 1 93 ? -36.261 -6.370 35.189 1.00 58.28 93 ALA A C 1
ATOM 735 O O . ALA A 1 93 ? -37.287 -6.306 34.511 1.00 58.28 93 ALA A O 1
ATOM 736 N N . ARG A 1 94 ? -36.067 -7.323 36.113 1.00 58.44 94 ARG A N 1
ATOM 737 C CA . ARG A 1 94 ? -37.046 -8.373 36.449 1.00 58.44 94 ARG A CA 1
ATOM 738 C C . ARG A 1 94 ? -38.299 -7.809 37.130 1.00 58.44 94 ARG A C 1
ATOM 740 O O . ARG A 1 94 ? -39.391 -8.312 36.894 1.00 58.44 94 ARG A O 1
ATOM 747 N N . THR A 1 95 ? -38.168 -6.741 37.920 1.00 56.84 95 THR A N 1
ATOM 748 C CA . THR A 1 95 ? -39.311 -6.031 38.533 1.00 56.84 95 THR A CA 1
ATOM 749 C C . THR A 1 95 ? -39.951 -4.985 37.613 1.00 56.84 95 THR A C 1
ATOM 751 O O . THR A 1 95 ? -41.108 -4.626 37.812 1.00 56.84 95 THR A O 1
ATOM 754 N N . SER A 1 96 ? -39.255 -4.513 36.572 1.00 54.31 96 SER A N 1
ATOM 755 C CA . SER A 1 96 ? -39.759 -3.518 35.616 1.00 54.31 96 SER A CA 1
ATOM 756 C C . SER A 1 96 ? -40.319 -4.122 34.325 1.00 54.31 96 SER A C 1
ATOM 758 O O . SER A 1 96 ? -40.209 -3.509 33.257 1.00 54.31 96 SER A O 1
ATOM 760 N N . VAL A 1 97 ? -40.941 -5.300 34.385 1.00 54.12 97 VAL A N 1
ATOM 761 C CA . VAL A 1 97 ? -41.812 -5.752 33.295 1.00 54.12 97 VAL A CA 1
ATOM 762 C C . VAL A 1 97 ? -43.041 -4.839 33.288 1.00 54.12 97 VAL A C 1
ATOM 764 O O . VAL A 1 97 ? -43.969 -5.017 34.067 1.00 54.12 97 VAL A O 1
ATOM 767 N N . GLY A 1 98 ? -43.042 -3.824 32.419 1.00 55.56 98 GLY A N 1
ATOM 768 C CA . GLY A 1 98 ? -44.297 -3.204 31.984 1.00 55.56 98 GLY A CA 1
ATOM 769 C C . GLY A 1 98 ? -44.558 -1.741 32.342 1.00 55.56 98 GLY A C 1
ATOM 770 O O . GLY A 1 98 ? -45.717 -1.373 32.496 1.00 55.56 98 GLY A O 1
ATOM 771 N N . LYS A 1 99 ? -43.559 -0.848 32.356 1.00 56.25 99 LYS A N 1
ATOM 772 C CA . LYS A 1 99 ? -43.855 0.578 32.090 1.00 56.25 99 LYS A CA 1
ATOM 773 C C . LYS A 1 99 ? -43.610 0.882 30.615 1.00 56.25 99 LYS A C 1
ATOM 775 O O . LYS A 1 99 ? -42.674 1.590 30.249 1.00 56.25 99 LYS A O 1
ATOM 780 N N . GLN A 1 100 ? -44.452 0.298 29.756 1.00 60.75 100 GLN A N 1
ATOM 781 C CA . GLN A 1 100 ? -44.560 0.725 28.362 1.00 60.75 100 GLN A CA 1
ATOM 782 C C . GLN A 1 100 ? -44.787 2.238 28.365 1.00 60.75 100 GLN A C 1
ATOM 784 O O . GLN A 1 100 ? -45.766 2.738 28.922 1.00 60.75 100 GLN A O 1
ATOM 789 N N . ARG A 1 101 ? -43.840 2.981 27.785 1.00 62.66 101 ARG A N 1
ATOM 790 C CA . ARG A 1 101 ? -44.015 4.410 27.530 1.00 62.66 101 ARG A CA 1
ATOM 791 C C . ARG A 1 101 ? -45.312 4.563 26.742 1.00 62.66 101 ARG A C 1
ATOM 793 O O . ARG A 1 101 ? -45.422 3.983 25.663 1.00 62.66 101 ARG A O 1
ATOM 800 N N . LYS A 1 102 ? -46.287 5.300 27.292 1.00 67.38 102 LYS A N 1
ATOM 801 C CA . LYS A 1 102 ? -47.544 5.609 26.596 1.00 67.38 102 LYS A CA 1
ATOM 802 C C . LYS A 1 102 ? -47.183 6.102 25.194 1.00 67.38 102 LYS A C 1
ATOM 804 O O . LYS A 1 102 ? -46.344 6.991 25.055 1.00 67.38 102 LYS A O 1
ATOM 809 N N . SER A 1 103 ? -47.719 5.471 24.155 1.00 70.94 103 SER A N 1
ATOM 810 C CA . SER A 1 103 ? -47.448 5.896 22.784 1.00 70.94 103 SER A CA 1
ATOM 811 C C . SER A 1 103 ? -48.195 7.200 22.517 1.00 70.94 103 SER A C 1
ATOM 813 O O . SER A 1 103 ? -49.409 7.260 22.709 1.00 70.94 103 SER A O 1
ATOM 815 N N . HIS A 1 104 ? -47.473 8.222 22.072 1.00 84.50 104 HIS A N 1
ATOM 816 C CA . HIS A 1 104 ? -48.032 9.516 21.686 1.00 84.50 104 HIS A CA 1
ATOM 817 C C . HIS A 1 104 ? -48.097 9.586 20.156 1.00 84.50 104 HIS A C 1
ATOM 819 O O . HIS A 1 104 ? -47.247 9.006 19.465 1.00 84.50 104 HIS A O 1
ATOM 825 N N . CYS A 1 105 ? -49.090 10.283 19.609 1.00 87.00 105 CYS A N 1
ATOM 826 C CA . CYS A 1 105 ? -49.179 10.541 18.181 1.00 87.00 105 CYS A CA 1
ATOM 827 C C . CYS A 1 105 ? -47.953 11.347 17.738 1.00 87.00 105 CYS A C 1
ATOM 829 O O . CYS A 1 105 ? -47.702 12.435 18.241 1.00 87.00 105 CYS A O 1
ATOM 831 N N . ARG A 1 106 ? -47.184 10.852 16.761 1.00 82.69 106 ARG A N 1
ATOM 832 C CA . ARG A 1 106 ? -45.990 11.568 16.269 1.00 82.69 106 ARG A CA 1
ATOM 833 C C . ARG A 1 106 ? -46.308 12.883 15.543 1.00 82.69 106 ARG A C 1
ATOM 835 O O . ARG A 1 106 ? -45.381 13.625 15.251 1.00 82.69 106 ARG A O 1
ATOM 842 N N . ARG A 1 107 ? -47.581 13.132 15.205 1.00 84.44 107 ARG A N 1
ATOM 843 C CA . ARG A 1 107 ? -48.022 14.317 14.456 1.00 84.44 107 ARG A CA 1
ATOM 844 C C . ARG A 1 107 ? -48.478 15.457 15.379 1.00 84.44 107 ARG A C 1
ATOM 846 O O . ARG A 1 107 ? -48.047 16.578 15.158 1.00 84.44 107 ARG A O 1
ATOM 853 N N . CYS A 1 108 ? -49.280 15.177 16.410 1.00 89.69 108 CYS A N 1
ATOM 854 C CA . CYS A 1 108 ? -49.786 16.194 17.352 1.00 89.69 108 CYS A CA 1
ATOM 855 C C . CYS A 1 108 ? -49.301 16.022 18.805 1.00 89.69 108 CYS A C 1
ATOM 857 O O . CYS A 1 108 ? -49.572 16.868 19.647 1.00 89.69 108 CYS A O 1
ATOM 859 N N . GLY A 1 109 ? -48.594 14.937 19.130 1.00 84.00 109 GLY A N 1
ATOM 860 C CA . GLY A 1 109 ? -48.064 14.681 20.473 1.00 84.00 109 GLY A CA 1
ATOM 861 C C . GLY A 1 109 ? -49.081 14.156 21.493 1.00 84.00 109 GLY A C 1
ATOM 862 O O . GLY A 1 109 ? -48.682 13.779 22.592 1.00 84.00 109 GLY A O 1
ATOM 863 N N . GLU A 1 110 ? -50.366 14.064 21.152 1.00 85.06 110 GLU A N 1
ATOM 864 C CA . GLU A 1 110 ? -51.401 13.581 22.073 1.00 85.06 110 GLU A CA 1
ATOM 865 C C . GLU A 1 110 ? -51.431 12.048 22.179 1.00 85.06 110 GLU A C 1
ATOM 867 O O . GLU A 1 110 ? -51.130 11.318 21.231 1.00 85.06 110 GLU A O 1
ATOM 872 N N . THR A 1 111 ? -51.811 11.529 23.348 1.00 82.56 111 THR A N 1
ATOM 873 C CA . THR A 1 111 ? -52.043 10.091 23.556 1.00 82.56 111 THR A CA 1
ATOM 874 C C . THR A 1 111 ? -53.472 9.704 23.186 1.00 82.56 111 THR A C 1
ATOM 876 O O . THR A 1 111 ? -54.392 10.478 23.416 1.00 82.56 111 THR A O 1
ATOM 879 N N . GLY A 1 112 ? -53.679 8.480 22.695 1.00 84.06 112 GLY A N 1
ATOM 880 C CA . GLY A 1 112 ? -55.018 7.940 22.399 1.00 84.06 112 GLY A CA 1
ATOM 881 C C . GLY A 1 112 ? -55.291 7.706 20.913 1.00 84.06 112 GLY A C 1
ATOM 882 O O . GLY A 1 112 ? -56.256 7.036 20.566 1.00 84.06 112 GLY A O 1
ATOM 883 N N . HIS A 1 113 ? -54.409 8.181 20.034 1.00 86.81 113 HIS A N 1
ATOM 884 C CA . HIS A 1 113 ? -54.463 7.901 18.603 1.00 86.81 113 HIS A CA 1
ATOM 885 C C . HIS A 1 113 ? -53.051 7.827 18.001 1.00 86.81 113 HIS A C 1
ATOM 887 O O . HIS A 1 113 ? -52.060 8.174 18.647 1.00 86.81 113 HIS A O 1
ATOM 893 N N . ASN A 1 114 ? -52.939 7.342 16.762 1.00 85.44 114 ASN A N 1
ATOM 894 C CA . ASN A 1 114 ? -51.666 7.272 16.042 1.00 85.44 114 ASN A CA 1
ATOM 895 C C . ASN A 1 114 ? -51.657 8.233 14.842 1.00 85.44 114 ASN A C 1
ATOM 897 O O . ASN A 1 114 ? -52.681 8.797 14.466 1.00 85.44 114 ASN A O 1
ATOM 901 N N . SER A 1 115 ? -50.497 8.405 14.207 1.00 86.19 115 SER A N 1
ATOM 902 C CA . SER A 1 115 ? -50.326 9.364 13.107 1.00 86.19 115 SER A CA 1
ATOM 903 C C . SER A 1 115 ? -51.187 9.083 11.869 1.00 86.19 115 SER A C 1
ATOM 905 O O . SER A 1 115 ? -51.376 9.992 11.066 1.00 86.19 115 SER A O 1
ATOM 907 N N . ARG A 1 116 ? -51.711 7.860 11.701 1.00 83.00 116 ARG A N 1
ATOM 908 C CA . ARG A 1 116 ? -52.593 7.489 10.581 1.00 83.00 116 ARG A CA 1
ATOM 909 C C . ARG A 1 116 ? -54.041 7.921 10.798 1.00 83.00 116 ARG A C 1
ATOM 911 O O . ARG A 1 116 ? -54.767 8.066 9.827 1.00 83.00 116 ARG A O 1
ATOM 918 N N . THR A 1 117 ? -54.449 8.119 12.050 1.00 84.44 117 THR A N 1
ATOM 919 C CA . THR A 1 117 ? -55.815 8.513 12.432 1.00 84.44 117 THR A CA 1
ATOM 920 C C . THR A 1 117 ? -55.870 9.925 13.020 1.00 84.44 117 THR A C 1
ATOM 922 O O . THR A 1 117 ? -56.882 10.308 13.600 1.00 84.44 117 THR A O 1
ATOM 925 N N . CYS A 1 118 ? -54.773 10.681 12.915 1.00 87.00 118 CYS A N 1
ATOM 926 C CA . CYS A 1 118 ? -54.699 12.075 13.340 1.00 87.00 118 CYS A CA 1
ATOM 927 C C . CYS A 1 118 ? -55.499 12.937 12.360 1.00 87.00 118 CYS A C 1
ATOM 929 O O . CYS A 1 118 ? -55.164 12.957 11.170 1.00 87.00 118 CYS A O 1
ATOM 931 N N . LYS A 1 119 ? -56.543 13.592 12.874 1.00 81.62 119 LYS A N 1
ATOM 932 C CA . LYS A 1 119 ? -57.333 14.588 12.144 1.00 81.62 119 LYS A CA 1
ATOM 933 C C . LYS A 1 119 ? -56.567 15.898 12.012 1.00 81.62 119 LYS A C 1
ATOM 935 O O . LYS A 1 119 ? -55.686 16.139 12.869 1.00 81.62 119 LYS A O 1
#

Foldseek 3Di:
DVPVVVLVPDPDPDSVVVVVVVVVVVVVVVVVVVVVVVVVVVVVVVVVVVVVVVVVVPPPPPDPVDPDDQDPVNVVVVVVVVVVVVVVVVVVVVVPPDPPPQDAAPPPRHGDDHVVPDD

Organism: NCBI:txid1340428

pLDDT: mean 80.36, std 13.67, range [54.12, 98.69]

Radius of gyration: 38.11 Å; Cα contacts (8 Å, |Δi|>4): 29; chains: 1; bounding box: 84×28×91 Å

Secondary structure (DSSP, 8-state):
-HHHHHHHT--SS-SHHHHHHHHHHHHHHHHHHHHHHHHHHHHHHHHHHHHHHHHHHHS-----SS-SPPPHHHHHHHHHHHHHHHHHHHHHHHH-TT-PPPPBPTTT--BSS-TTS--

Sequence (119 aa):
TLLRDRIRKHQGSSPSPIIEMVEQLRKGTEIILHSQTLLAARVVQLEASNKAASERKSRKKRRIQNGGDLSKQEAEELIAQLDVEGEMRESRARTSVGKQRKSHCRRCGETGHNSRTCK

Mean predicted aligned error: 18.81 Å

Solvent-accessible surface area (backbone atoms only — not comparable to full-atom values): 7258 Å² total; per-residue (Å²): 116,78,63,66,58,51,48,70,66,53,88,71,75,80,52,62,66,64,55,50,50,54,51,52,48,52,54,52,51,53,54,50,49,54,52,50,54,54,48,53,55,49,50,55,52,50,51,54,50,50,49,53,52,49,51,62,66,66,47,81,72,82,68,69,88,63,89,73,90,76,52,72,66,62,52,52,52,54,49,53,51,51,51,54,51,48,51,51,50,51,53,48,55,70,70,54,76,74,78,71,73,81,67,50,12,86,76,82,62,48,68,90,52,45,64,89,74,61,128